Protein AF-A0AB34JH06-F1 (afdb_monomer_lite)

Sequence (116 aa):
MRLVRGLRCWVLAALLSHGGCAPPIMEDTDAFREAVRPLIHEFIFSQYDKFASSQLTFRDLKLHVAAALELPYEQLREDGPSSVIEDESDKIANQCDGGKVDREACIARFQLKDET

Foldseek 3Di:
DDDDDDDDPDDDDDDDDPVPPQPPQLVDLVSLLVLLLVQLVVVCLVVVVCQLVVNCDLLNSLVSSCVVNVHDSVSCVDPSNVVSSVVSSVLLCVQCVSSPDDSVSSVVSSVVPVVD

Secondary structure (DSSP, 8-state):
-----------------------GGGG-HHHHHHHHHHHHHHHHHHTHHHHHTT---HHHHHHHHHHHHT--TTGGGSHHHHHHHHHHHHHHHHHTGGGTS-HHHHHHHHHHHHT-

Radius of gyration: 22.02 Å; chains: 1; bounding box: 39×73×42 Å

Organism: Prymnesium parvum (NCBI:txid97485)

Structure (mmCIF, N/CA/C/O backbone):
data_AF-A0AB34JH06-F1
#
_entry.id   AF-A0AB34JH06-F1
#
loop_
_atom_site.group_PDB
_atom_site.id
_atom_site.type_symbol
_atom_site.label_atom_id
_atom_site.label_alt_id
_atom_site.label_comp_id
_atom_site.label_asym_id
_atom_site.label_entity_id
_atom_site.label_seq_id
_atom_site.pdbx_PDB_ins_code
_atom_site.Cartn_x
_atom_site.Cartn_y
_atom_site.Cartn_z
_atom_site.occupancy
_atom_site.B_iso_or_equiv
_atom_site.auth_seq_id
_atom_site.auth_comp_id
_atom_site.auth_asym_id
_atom_site.auth_atom_id
_atom_site.pdbx_PDB_model_num
ATOM 1 N N . MET A 1 1 ? 9.326 -63.192 -25.395 1.00 37.12 1 MET A N 1
ATOM 2 C CA . MET A 1 1 ? 10.337 -62.870 -26.427 1.00 37.12 1 MET A CA 1
ATOM 3 C C . MET A 1 1 ? 10.615 -61.375 -26.380 1.00 37.12 1 MET A C 1
ATOM 5 O O . MET A 1 1 ? 9.685 -60.603 -26.208 1.00 37.12 1 MET A O 1
ATOM 9 N N . ARG A 1 2 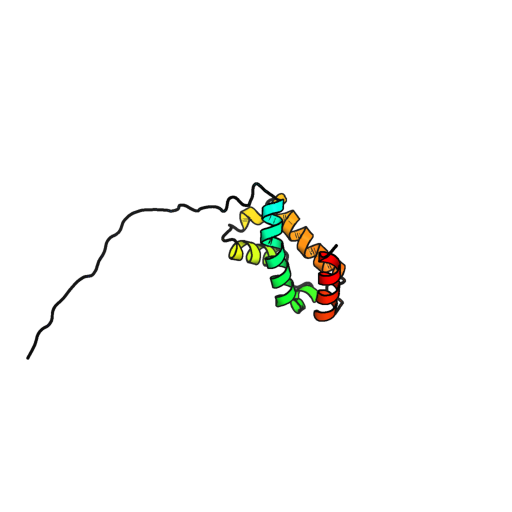? 11.901 -61.014 -26.402 1.00 46.06 2 ARG A N 1
ATOM 10 C CA . ARG A 1 2 ? 12.471 -59.666 -26.230 1.00 46.06 2 ARG A CA 1
ATOM 11 C C . ARG A 1 2 ? 12.125 -58.744 -27.407 1.00 46.06 2 ARG A C 1
ATOM 13 O O . ARG A 1 2 ? 12.211 -59.211 -28.535 1.00 46.06 2 ARG A O 1
ATOM 20 N N . LEU A 1 3 ? 11.971 -57.439 -27.157 1.00 42.12 3 LEU A N 1
ATOM 21 C CA . LEU A 1 3 ? 12.829 -56.447 -27.819 1.00 42.12 3 LEU A CA 1
ATOM 22 C C . LEU A 1 3 ? 12.887 -55.119 -27.045 1.00 42.12 3 LEU A C 1
ATOM 24 O O . LEU A 1 3 ? 11.885 -54.458 -26.806 1.00 42.12 3 LEU A O 1
ATOM 28 N N . VAL A 1 4 ? 14.114 -54.767 -26.674 1.00 53.12 4 VAL A N 1
ATOM 29 C CA . VAL A 1 4 ? 14.577 -53.486 -26.133 1.00 53.12 4 VAL A CA 1
ATOM 30 C C . VAL A 1 4 ? 14.961 -52.604 -27.323 1.00 53.12 4 VAL A C 1
ATOM 32 O O . VAL A 1 4 ? 15.568 -53.131 -28.254 1.00 53.12 4 VAL A O 1
ATOM 35 N N . ARG A 1 5 ? 14.647 -51.302 -27.297 1.00 49.25 5 ARG A N 1
ATOM 36 C CA . ARG A 1 5 ? 15.233 -50.202 -28.106 1.00 49.25 5 ARG A CA 1
ATOM 37 C C . ARG A 1 5 ? 14.450 -48.937 -27.731 1.00 49.25 5 ARG A C 1
ATOM 39 O O . ARG A 1 5 ? 13.236 -48.958 -27.795 1.00 49.25 5 ARG A O 1
ATOM 46 N N . GLY A 1 6 ? 15.016 -47.821 -27.307 1.00 39.72 6 GLY A N 1
ATOM 47 C CA . GLY A 1 6 ? 16.378 -47.331 -27.389 1.00 39.72 6 GLY A CA 1
ATOM 48 C C . GLY A 1 6 ? 16.275 -45.815 -27.556 1.00 39.72 6 GLY A C 1
ATOM 49 O O . GLY A 1 6 ? 15.452 -45.356 -28.337 1.00 39.72 6 GLY A O 1
ATOM 50 N N . LEU A 1 7 ? 17.088 -45.090 -26.787 1.00 49.34 7 LEU A N 1
ATOM 51 C CA . LEU A 1 7 ? 17.609 -43.745 -27.036 1.00 49.34 7 LEU A CA 1
ATOM 52 C C . LEU A 1 7 ? 16.685 -42.737 -27.737 1.00 49.34 7 LEU A C 1
ATOM 54 O O . LEU A 1 7 ? 16.475 -42.812 -28.944 1.00 49.34 7 LEU A O 1
ATOM 58 N N . ARG A 1 8 ? 16.409 -41.636 -27.032 1.00 47.62 8 ARG A N 1
ATOM 59 C CA . ARG A 1 8 ? 16.853 -40.316 -27.506 1.00 47.62 8 ARG A CA 1
ATOM 60 C C . ARG A 1 8 ? 16.774 -39.282 -26.387 1.00 47.62 8 ARG A C 1
ATOM 62 O O . ARG A 1 8 ? 15.784 -38.587 -26.208 1.00 47.62 8 ARG A O 1
ATOM 69 N N . CYS A 1 9 ? 17.878 -39.212 -25.646 1.00 33.16 9 CYS A N 1
ATOM 70 C CA . CYS A 1 9 ? 18.294 -38.017 -24.931 1.00 33.16 9 CYS A CA 1
ATOM 71 C C . CYS A 1 9 ? 18.523 -36.935 -25.997 1.00 33.16 9 CYS A C 1
ATOM 73 O O . CYS A 1 9 ? 19.522 -36.977 -26.715 1.00 33.16 9 CYS A O 1
ATOM 75 N N . TRP A 1 10 ? 17.554 -36.042 -26.186 1.00 46.16 10 TRP A N 1
ATOM 76 C CA . TRP A 1 10 ? 17.771 -34.830 -26.964 1.00 46.16 10 TRP A CA 1
ATOM 77 C C . TRP A 1 10 ? 18.435 -33.818 -26.041 1.00 46.16 10 TRP A C 1
ATOM 79 O O . TRP A 1 10 ? 17.775 -33.083 -25.316 1.00 46.16 10 TRP A O 1
ATOM 89 N N . VAL A 1 11 ? 19.765 -33.814 -26.063 1.00 46.47 11 VAL A N 1
ATOM 90 C CA . VAL A 1 11 ? 20.530 -32.616 -25.741 1.00 46.47 11 VAL A CA 1
ATOM 91 C C . VAL A 1 11 ? 20.580 -31.793 -27.020 1.00 46.47 11 VAL A C 1
ATOM 93 O O . VAL A 1 11 ? 21.251 -32.167 -27.979 1.00 46.47 11 VAL A O 1
ATOM 96 N N . LEU A 1 12 ? 19.874 -30.669 -27.022 1.00 48.69 12 LEU A N 1
ATOM 97 C CA . LEU A 1 12 ? 20.224 -29.522 -27.845 1.00 48.69 12 LEU A CA 1
ATOM 98 C C . LEU A 1 12 ? 20.238 -28.307 -26.926 1.00 48.69 12 LEU A C 1
ATOM 100 O O . LEU A 1 12 ? 19.219 -27.698 -26.620 1.00 48.69 12 LEU A O 1
ATOM 104 N N . ALA A 1 13 ? 21.443 -28.009 -26.450 1.00 47.44 13 ALA A N 1
ATOM 105 C CA . ALA A 1 13 ? 21.814 -26.659 -26.092 1.00 47.44 13 ALA A CA 1
ATOM 106 C C . ALA A 1 13 ? 21.687 -25.786 -27.344 1.00 47.44 13 ALA A C 1
ATOM 108 O O . ALA A 1 13 ? 22.188 -26.184 -28.394 1.00 47.44 13 ALA A O 1
ATOM 109 N N . ALA A 1 14 ? 21.068 -24.613 -27.225 1.00 39.78 14 ALA A N 1
ATOM 110 C CA . ALA A 1 14 ? 21.690 -23.355 -27.626 1.00 39.78 14 ALA A CA 1
ATOM 111 C C . ALA A 1 14 ? 20.734 -22.162 -27.449 1.00 39.78 14 ALA A C 1
ATOM 113 O O . ALA A 1 14 ? 19.531 -22.264 -27.658 1.00 39.78 14 ALA A O 1
ATOM 114 N N . LEU A 1 15 ? 21.376 -21.027 -27.163 1.00 44.38 15 LEU A N 1
ATOM 115 C CA . LEU A 1 15 ? 20.921 -19.643 -27.305 1.00 44.38 15 LEU A CA 1
ATOM 116 C C . LEU A 1 15 ? 20.046 -19.058 -26.189 1.00 44.38 15 LEU A C 1
ATOM 118 O O . LEU A 1 15 ? 18.828 -18.978 -26.264 1.00 44.38 15 LEU A O 1
ATOM 122 N N . LEU A 1 16 ? 20.753 -18.527 -25.186 1.00 45.34 16 LEU A N 1
ATOM 123 C CA . LEU A 1 16 ? 20.789 -17.083 -24.917 1.00 45.34 16 LEU A CA 1
ATOM 124 C C . LEU A 1 16 ? 19.590 -16.299 -25.474 1.00 45.34 16 LEU A C 1
ATOM 126 O O . LEU A 1 16 ? 19.603 -15.810 -26.601 1.00 45.34 16 LEU A O 1
ATOM 130 N N . SER A 1 17 ? 18.609 -16.079 -24.615 1.00 42.72 17 SER A N 1
ATOM 131 C CA . SER A 1 17 ? 17.877 -14.821 -24.579 1.00 42.72 17 SER A CA 1
ATOM 132 C C . SER A 1 17 ? 17.652 -14.476 -23.115 1.00 42.72 17 SER A C 1
ATOM 134 O O . SER A 1 17 ? 16.575 -14.665 -22.572 1.00 42.72 17 SER A O 1
ATOM 136 N N . HIS A 1 18 ? 18.686 -13.913 -22.481 1.00 41.06 18 HIS A N 1
ATOM 137 C CA . HIS A 1 18 ? 18.480 -12.932 -21.411 1.00 41.06 18 HIS A CA 1
ATOM 138 C C . HIS A 1 18 ? 17.980 -11.627 -22.050 1.00 41.06 18 HIS A C 1
ATOM 140 O O . HIS A 1 18 ? 18.567 -10.563 -21.889 1.00 41.06 18 HIS A O 1
ATOM 146 N N . GLY A 1 19 ? 16.904 -11.729 -22.830 1.00 40.53 19 GLY A N 1
ATOM 147 C CA . GLY A 1 19 ? 16.035 -10.606 -23.104 1.00 40.53 19 GLY A CA 1
ATOM 148 C C . GLY A 1 19 ? 15.175 -10.464 -21.867 1.00 40.53 19 GLY A C 1
ATOM 149 O O . GLY A 1 19 ? 14.033 -10.908 -21.863 1.00 40.53 19 GLY A O 1
ATOM 150 N N . GLY A 1 20 ? 15.761 -9.922 -20.796 1.00 45.34 20 GLY A N 1
ATOM 151 C CA . GLY A 1 20 ? 14.973 -9.289 -19.756 1.00 45.34 20 GLY A CA 1
ATOM 152 C C . GLY A 1 20 ? 14.211 -8.181 -20.458 1.00 45.34 20 GLY A C 1
ATOM 153 O O . GLY A 1 20 ? 14.752 -7.103 -20.694 1.00 45.34 20 GLY A O 1
ATOM 154 N N . CYS A 1 21 ? 12.995 -8.495 -20.893 1.00 41.81 21 CYS A N 1
ATOM 155 C CA . CYS A 1 21 ? 12.022 -7.510 -21.298 1.00 41.81 21 CYS A CA 1
ATOM 156 C C . CYS A 1 21 ? 11.641 -6.811 -19.997 1.00 41.81 21 CYS A C 1
ATOM 158 O O . CYS A 1 21 ? 10.654 -7.173 -19.369 1.00 41.81 21 CYS A O 1
ATOM 160 N N . ALA A 1 22 ? 12.497 -5.897 -19.530 1.00 51.34 22 ALA A N 1
ATOM 161 C CA . ALA A 1 22 ? 12.109 -4.963 -18.493 1.00 51.34 22 ALA A CA 1
ATOM 162 C C . ALA A 1 22 ? 10.814 -4.315 -19.009 1.00 51.34 22 ALA A C 1
ATOM 164 O O . ALA A 1 22 ? 10.826 -3.781 -20.126 1.00 51.34 22 ALA A O 1
ATOM 165 N N . PRO A 1 23 ? 9.686 -4.456 -18.297 1.00 53.88 23 PRO A N 1
ATOM 166 C CA . PRO A 1 23 ? 8.430 -3.886 -18.737 1.00 53.88 23 PRO A CA 1
ATOM 167 C C . PRO A 1 23 ? 8.630 -2.388 -19.000 1.00 53.88 23 PRO A C 1
ATOM 169 O O . PRO A 1 23 ? 9.202 -1.702 -18.151 1.00 53.88 23 PRO A O 1
ATOM 172 N N . PRO A 1 24 ? 8.149 -1.846 -20.131 1.00 55.00 24 PRO A N 1
ATOM 173 C CA . PRO A 1 24 ? 8.270 -0.424 -20.479 1.00 55.00 24 PRO A CA 1
ATOM 174 C C . PRO A 1 24 ? 7.437 0.506 -19.571 1.00 55.00 24 PRO A C 1
ATOM 176 O O . PRO A 1 24 ? 7.177 1.649 -19.920 1.00 55.00 24 PRO A O 1
ATOM 179 N N . ILE A 1 25 ? 6.984 0.021 -18.413 1.00 58.59 25 ILE A N 1
ATOM 180 C CA . ILE A 1 25 ? 5.966 0.658 -17.573 1.00 58.59 25 ILE A CA 1
ATOM 181 C C . ILE A 1 25 ? 6.553 1.842 -16.777 1.00 58.59 25 ILE A C 1
ATOM 183 O O . ILE A 1 25 ? 5.812 2.692 -16.310 1.00 58.59 25 ILE A O 1
ATOM 187 N N . MET A 1 26 ? 7.879 1.951 -16.641 1.00 63.00 26 MET A N 1
ATOM 188 C CA . MET A 1 26 ? 8.487 2.916 -15.712 1.00 63.00 26 MET A CA 1
ATOM 189 C C . MET A 1 26 ? 8.669 4.349 -16.229 1.00 63.00 26 MET A C 1
ATOM 191 O O . MET A 1 26 ? 8.918 5.232 -15.413 1.00 63.00 26 MET A O 1
ATOM 195 N N . GLU A 1 27 ? 8.558 4.613 -17.535 1.00 70.88 27 GLU A N 1
ATOM 196 C CA . GLU A 1 27 ? 8.602 6.001 -18.038 1.00 70.88 27 GLU A CA 1
ATOM 197 C C . GLU A 1 27 ? 7.257 6.727 -17.889 1.00 70.88 27 GLU A C 1
ATOM 199 O O . GLU A 1 27 ? 7.226 7.956 -17.854 1.00 70.88 27 GLU A O 1
ATOM 204 N N . ASP A 1 28 ? 6.156 5.982 -17.767 1.00 86.50 28 ASP A N 1
ATOM 205 C CA . ASP A 1 28 ? 4.803 6.520 -17.643 1.00 86.50 28 ASP A CA 1
ATOM 206 C C . ASP A 1 28 ? 4.238 6.222 -16.246 1.00 86.50 28 ASP A C 1
ATOM 208 O O . ASP A 1 28 ? 3.735 5.133 -15.955 1.00 86.50 28 ASP A O 1
ATOM 212 N N . THR A 1 29 ? 4.334 7.218 -15.364 1.00 86.62 29 THR A N 1
ATOM 213 C CA . THR A 1 29 ? 3.856 7.137 -13.977 1.00 86.62 29 THR A CA 1
ATOM 214 C C . THR A 1 29 ? 2.365 6.807 -13.883 1.00 86.62 29 THR A C 1
ATOM 216 O O . THR A 1 29 ? 1.963 6.110 -12.948 1.00 86.62 29 THR A O 1
ATOM 219 N N . ASP A 1 30 ? 1.541 7.272 -14.824 1.00 89.38 30 ASP A N 1
ATOM 220 C CA . ASP A 1 30 ? 0.097 7.028 -14.795 1.00 89.38 30 ASP A CA 1
ATOM 221 C C . ASP A 1 30 ? -0.202 5.579 -15.181 1.00 89.38 30 ASP A C 1
ATOM 223 O O . ASP A 1 30 ? -0.946 4.889 -14.480 1.00 89.38 30 ASP A O 1
ATOM 227 N N . ALA A 1 31 ? 0.456 5.067 -16.226 1.00 89.94 31 ALA A N 1
ATOM 228 C CA . ALA A 1 31 ? 0.359 3.656 -16.596 1.00 89.94 31 ALA A CA 1
ATOM 229 C C . ALA A 1 31 ? 0.846 2.732 -15.465 1.00 89.94 31 ALA A C 1
ATOM 231 O O . ALA A 1 31 ? 0.225 1.703 -15.184 1.00 89.94 31 ALA A O 1
ATOM 232 N N . PHE A 1 32 ? 1.928 3.113 -14.779 1.00 91.31 32 PHE A N 1
ATOM 233 C CA . PHE A 1 32 ? 2.412 2.387 -13.607 1.00 91.31 32 PHE A CA 1
ATOM 234 C C . PHE A 1 32 ? 1.393 2.399 -12.463 1.00 91.31 32 PHE A C 1
ATOM 236 O O . PHE A 1 32 ? 1.113 1.349 -11.881 1.00 91.31 32 PHE A O 1
ATOM 243 N N . ARG A 1 33 ? 0.793 3.557 -12.162 1.00 94.12 33 ARG A N 1
ATOM 244 C CA . ARG A 1 33 ? -0.240 3.686 -11.126 1.00 94.12 33 ARG A CA 1
ATOM 245 C C . ARG A 1 33 ? -1.440 2.792 -11.406 1.00 94.12 33 ARG A C 1
ATOM 247 O O . ARG A 1 33 ? -1.876 2.088 -10.498 1.00 94.12 33 ARG A O 1
ATOM 254 N N . GLU A 1 34 ? -1.937 2.768 -12.638 1.00 93.50 34 GLU A N 1
ATOM 255 C CA . GLU A 1 34 ? -3.067 1.913 -13.020 1.00 93.50 34 GLU A CA 1
ATOM 256 C C . GLU A 1 34 ? -2.751 0.418 -12.877 1.00 93.50 34 GLU A C 1
ATOM 258 O O . GLU A 1 34 ? -3.599 -0.352 -12.429 1.00 93.50 34 GLU A O 1
ATOM 263 N N . ALA A 1 35 ? -1.517 -0.000 -13.174 1.00 92.88 35 ALA A N 1
ATOM 264 C CA . ALA A 1 35 ? -1.093 -1.388 -12.989 1.00 92.88 35 ALA A CA 1
ATOM 265 C C . ALA A 1 35 ? -0.931 -1.774 -11.506 1.00 92.88 35 ALA A C 1
ATOM 267 O O . ALA A 1 35 ? -1.255 -2.892 -11.106 1.00 92.88 35 ALA A O 1
ATOM 268 N N . VAL A 1 36 ? -0.417 -0.859 -10.681 1.00 94.81 36 VAL A N 1
ATOM 269 C CA . VAL A 1 36 ? -0.057 -1.124 -9.280 1.00 94.81 36 VAL A CA 1
ATOM 270 C C . VAL A 1 36 ? -1.235 -1.003 -8.320 1.00 94.81 36 VAL A C 1
ATOM 272 O O . VAL A 1 36 ? -1.299 -1.754 -7.344 1.00 94.81 36 VAL A O 1
ATOM 275 N N . ARG A 1 37 ? -2.171 -0.088 -8.591 1.00 95.31 37 ARG A N 1
ATOM 276 C CA . ARG A 1 37 ? -3.345 0.176 -7.750 1.00 95.31 37 ARG A CA 1
ATOM 277 C C . ARG A 1 37 ? -4.069 -1.109 -7.311 1.00 95.31 37 ARG A C 1
ATOM 279 O O . ARG A 1 37 ? -4.131 -1.342 -6.101 1.00 95.31 37 ARG A O 1
ATOM 286 N N . PRO A 1 38 ? -4.561 -1.979 -8.219 1.00 95.31 38 PRO A N 1
ATOM 287 C CA . PRO A 1 38 ? -5.280 -3.184 -7.805 1.00 95.31 38 PRO A CA 1
ATOM 288 C C . PRO A 1 38 ? -4.406 -4.143 -6.985 1.00 95.31 38 PRO A C 1
ATOM 290 O O . PRO A 1 38 ? -4.889 -4.718 -6.014 1.00 95.31 38 PRO A O 1
ATOM 293 N N . LEU A 1 39 ? -3.109 -4.257 -7.296 1.00 96.50 39 LEU A N 1
ATOM 294 C CA . LEU A 1 39 ? -2.178 -5.135 -6.575 1.00 96.50 39 LEU A CA 1
ATOM 295 C C . LEU A 1 39 ? -1.997 -4.699 -5.116 1.00 96.50 39 LEU A C 1
ATOM 297 O O . LEU A 1 39 ? -2.034 -5.520 -4.200 1.00 96.50 39 LEU A O 1
ATOM 301 N N . ILE A 1 40 ? -1.831 -3.394 -4.883 1.00 96.94 40 ILE A N 1
ATOM 302 C CA . ILE A 1 40 ? -1.712 -2.837 -3.530 1.00 96.94 40 ILE A CA 1
ATOM 303 C C . ILE A 1 40 ? -3.004 -3.045 -2.752 1.00 96.94 40 ILE A C 1
ATOM 305 O O . ILE A 1 40 ? -2.962 -3.493 -1.604 1.00 96.94 40 ILE A O 1
ATOM 309 N N . HIS A 1 41 ? -4.144 -2.725 -3.367 1.00 95.75 41 HIS A N 1
ATOM 310 C CA . HIS A 1 41 ? -5.444 -2.823 -2.713 1.00 95.75 41 HIS A CA 1
ATOM 311 C C . HIS A 1 41 ? -5.722 -4.270 -2.303 1.00 95.75 41 HIS A C 1
ATOM 313 O O . HIS A 1 41 ? -5.953 -4.544 -1.124 1.00 95.75 41 HIS A O 1
ATOM 319 N N . GLU A 1 42 ? -5.617 -5.211 -3.242 1.00 95.88 42 GLU A N 1
ATOM 320 C CA . GLU A 1 42 ? -5.819 -6.637 -2.979 1.00 95.88 42 GLU A CA 1
ATOM 321 C C . GLU A 1 42 ? -4.885 -7.151 -1.881 1.00 95.88 42 GLU A C 1
ATOM 323 O O . GLU A 1 42 ? -5.330 -7.834 -0.951 1.00 95.88 42 GLU A O 1
ATOM 328 N N . PHE A 1 43 ? -3.603 -6.786 -1.934 1.00 97.69 43 PHE A N 1
ATOM 329 C CA . PHE A 1 43 ? -2.630 -7.247 -0.955 1.00 97.69 43 PHE A CA 1
ATOM 330 C C . PHE A 1 43 ? -2.908 -6.702 0.446 1.00 97.69 43 PHE A C 1
ATOM 332 O O . PHE A 1 43 ? -2.967 -7.495 1.391 1.00 97.69 43 PHE A O 1
ATOM 339 N N . ILE A 1 44 ? -3.150 -5.394 0.591 1.00 97.00 44 ILE A N 1
ATOM 340 C CA . ILE A 1 44 ? -3.480 -4.784 1.888 1.00 97.00 44 ILE A CA 1
ATOM 341 C C . ILE A 1 44 ? -4.746 -5.418 2.463 1.00 97.00 44 ILE A C 1
ATOM 343 O O . ILE A 1 44 ? -4.752 -5.813 3.628 1.00 97.00 44 ILE A O 1
ATOM 347 N N . PHE A 1 45 ? -5.794 -5.602 1.658 1.00 96.62 45 PHE A N 1
ATOM 348 C CA . PHE A 1 45 ? -7.032 -6.219 2.133 1.00 96.62 45 PHE A CA 1
ATOM 349 C C . PHE A 1 45 ? -6.897 -7.714 2.440 1.00 96.62 45 PHE A C 1
ATOM 351 O O . PHE A 1 45 ? -7.608 -8.214 3.313 1.00 96.62 45 PHE A O 1
ATOM 358 N N . SER A 1 46 ? -5.991 -8.434 1.775 1.00 97.12 46 SER A N 1
ATOM 359 C CA . SER A 1 46 ? -5.664 -9.829 2.110 1.00 97.12 46 SER A CA 1
ATOM 360 C C . SER A 1 46 ? -4.845 -9.959 3.401 1.00 97.12 46 SER A C 1
ATOM 362 O O . SER A 1 46 ? -4.937 -10.971 4.090 1.00 97.12 46 SER A O 1
ATOM 364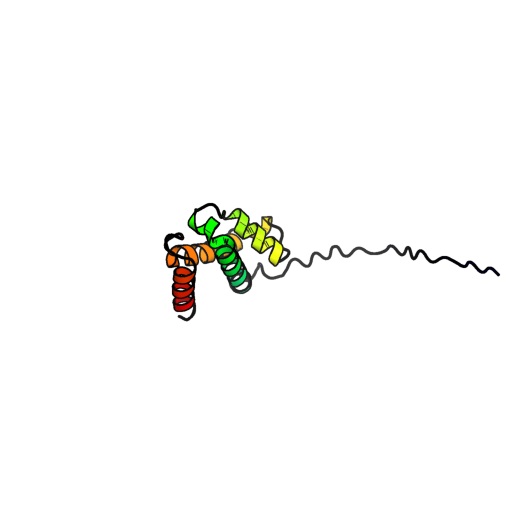 N N . GLN A 1 47 ? -4.072 -8.924 3.748 1.00 97.56 47 GLN A N 1
ATOM 365 C CA . GLN A 1 47 ? -3.218 -8.845 4.938 1.00 97.56 47 GLN A CA 1
ATOM 366 C C . GLN A 1 47 ? -3.761 -7.830 5.955 1.00 97.56 47 GLN A C 1
ATOM 368 O O . GLN A 1 47 ? -2.988 -7.255 6.726 1.00 97.56 47 GLN A O 1
ATOM 373 N N . TYR A 1 48 ? -5.078 -7.594 5.961 1.00 96.81 48 TYR A N 1
ATOM 374 C CA . TYR A 1 48 ? -5.669 -6.463 6.679 1.00 96.81 48 TYR A CA 1
ATOM 375 C C . TYR A 1 48 ? -5.343 -6.472 8.175 1.00 96.81 48 TYR A C 1
ATOM 377 O O . TYR A 1 48 ? -5.049 -5.425 8.736 1.00 96.81 48 TYR A O 1
ATOM 385 N N . ASP A 1 49 ? -5.280 -7.642 8.811 1.00 97.06 49 ASP A N 1
ATOM 386 C CA . ASP A 1 49 ? -4.915 -7.751 10.229 1.00 97.06 49 ASP A CA 1
ATOM 387 C C . ASP A 1 49 ? -3.493 -7.236 10.507 1.00 97.06 49 ASP A C 1
ATOM 389 O O . ASP A 1 49 ? -3.240 -6.574 11.516 1.00 97.06 49 ASP A O 1
ATOM 393 N N . LYS A 1 50 ? -2.548 -7.490 9.592 1.00 97.69 50 LYS A N 1
ATOM 394 C CA . LYS A 1 50 ? -1.179 -6.959 9.689 1.00 97.69 50 LYS A CA 1
ATOM 395 C C . LYS A 1 50 ? -1.148 -5.465 9.419 1.00 97.69 50 LYS A C 1
ATOM 397 O O . LYS A 1 50 ? -0.404 -4.747 10.075 1.00 97.69 50 LYS A O 1
ATOM 402 N N . PHE A 1 51 ? -1.942 -4.995 8.465 1.00 96.88 51 PHE A N 1
ATOM 403 C CA . PHE A 1 51 ? -2.084 -3.570 8.187 1.00 96.88 51 PHE A CA 1
ATOM 404 C C . PHE A 1 51 ? -2.644 -2.821 9.408 1.00 96.88 51 PHE A C 1
ATOM 406 O O . PHE A 1 51 ? -2.010 -1.893 9.902 1.00 96.88 51 PHE A O 1
ATOM 413 N N . ALA A 1 52 ? -3.755 -3.299 9.972 1.00 96.69 52 ALA A N 1
ATOM 414 C CA . ALA A 1 52 ? -4.421 -2.720 11.137 1.00 96.69 52 ALA A CA 1
ATOM 415 C C . ALA A 1 52 ? -3.572 -2.751 12.414 1.00 96.69 52 ALA A C 1
ATOM 417 O O . ALA A 1 52 ? -3.669 -1.864 13.258 1.00 96.69 52 ALA A O 1
ATOM 418 N N . SER A 1 53 ? -2.694 -3.745 12.546 1.00 96.94 53 SER A N 1
ATOM 419 C CA . SER A 1 53 ? -1.725 -3.827 13.644 1.00 96.94 53 SER A CA 1
ATOM 420 C C . SER A 1 53 ? -0.386 -3.136 13.349 1.00 96.94 53 SER A C 1
ATOM 422 O O . SER A 1 53 ? 0.550 -3.278 14.136 1.00 96.94 53 SER A O 1
ATOM 424 N N . SER A 1 54 ? -0.272 -2.383 12.243 1.00 95.25 54 SER A N 1
ATOM 425 C CA . SER A 1 54 ? 0.963 -1.699 11.810 1.00 95.25 54 SER A CA 1
ATOM 426 C C . SER A 1 54 ? 2.173 -2.635 11.623 1.00 95.25 54 SER A C 1
ATOM 428 O O . SER A 1 54 ? 3.323 -2.228 11.774 1.00 95.25 54 SER A O 1
ATOM 430 N N . GLN A 1 55 ? 1.923 -3.905 11.303 1.00 97.81 55 GLN A N 1
ATOM 431 C CA . GLN A 1 55 ? 2.935 -4.927 11.017 1.00 97.81 55 GLN A CA 1
ATOM 432 C C . GLN A 1 55 ? 3.205 -5.105 9.518 1.00 97.81 55 GLN A C 1
ATOM 434 O O . GLN A 1 55 ? 4.224 -5.690 9.155 1.00 97.81 55 GLN A O 1
ATOM 439 N N . LEU A 1 56 ? 2.305 -4.637 8.647 1.00 97.06 56 LEU A N 1
ATOM 440 C CA . LEU A 1 56 ? 2.524 -4.642 7.202 1.00 97.06 56 LEU A CA 1
ATOM 441 C C . LEU A 1 56 ? 3.485 -3.509 6.835 1.00 97.06 56 LEU A C 1
ATOM 443 O O . LEU A 1 56 ? 3.166 -2.337 7.024 1.00 97.06 56 LEU A O 1
ATOM 447 N N . THR A 1 57 ? 4.668 -3.846 6.330 1.00 96.88 57 THR A N 1
ATOM 448 C CA . THR A 1 57 ? 5.699 -2.847 6.042 1.00 96.88 57 THR A CA 1
ATOM 449 C C . THR A 1 57 ? 5.645 -2.377 4.593 1.00 96.88 57 THR A C 1
ATOM 451 O O . THR A 1 57 ? 5.216 -3.094 3.688 1.00 96.88 57 THR A O 1
ATOM 454 N N . PHE A 1 58 ? 6.197 -1.191 4.334 1.00 96.62 58 PHE A N 1
ATOM 455 C CA . PHE A 1 58 ? 6.354 -0.687 2.968 1.00 96.62 58 PHE A CA 1
ATOM 456 C C . PHE A 1 58 ? 7.239 -1.593 2.096 1.00 96.62 58 PHE A C 1
ATOM 458 O O . PHE A 1 58 ? 7.056 -1.696 0.883 1.00 96.62 58 PHE A O 1
ATOM 465 N N . ARG A 1 59 ? 8.178 -2.315 2.720 1.00 97.00 59 ARG A N 1
ATOM 466 C CA . ARG A 1 59 ? 8.987 -3.326 2.036 1.00 97.00 59 ARG A CA 1
ATOM 467 C C . ARG A 1 59 ? 8.136 -4.502 1.561 1.00 97.00 59 ARG A C 1
ATOM 469 O O . ARG A 1 59 ? 8.374 -4.978 0.456 1.00 97.00 59 ARG A O 1
ATOM 476 N N . ASP A 1 60 ? 7.166 -4.949 2.356 1.00 97.81 60 ASP A N 1
ATOM 477 C CA . ASP A 1 60 ? 6.268 -6.047 1.975 1.00 97.81 60 ASP A CA 1
ATOM 478 C C . ASP A 1 60 ? 5.427 -5.666 0.754 1.00 97.81 60 ASP A C 1
ATOM 480 O O . ASP A 1 60 ? 5.314 -6.456 -0.182 1.00 97.81 60 ASP A O 1
ATOM 484 N N . LEU A 1 61 ? 4.920 -4.428 0.722 1.00 97.12 61 LEU A N 1
ATOM 485 C CA . LEU A 1 61 ? 4.185 -3.883 -0.425 1.00 97.12 61 LEU A CA 1
ATOM 486 C C . LEU A 1 61 ? 5.039 -3.877 -1.695 1.00 97.12 61 LEU A C 1
ATOM 488 O O . LEU A 1 61 ? 4.627 -4.402 -2.727 1.00 97.12 61 LEU A O 1
ATOM 492 N N . LYS A 1 62 ? 6.264 -3.350 -1.615 1.00 96.94 62 LYS A N 1
ATOM 493 C CA . LYS A 1 62 ? 7.189 -3.329 -2.756 1.00 96.94 62 LYS A CA 1
ATOM 494 C C . LYS A 1 62 ? 7.570 -4.726 -3.224 1.00 96.94 62 LYS A C 1
ATOM 496 O O . LYS A 1 62 ? 7.618 -4.966 -4.420 1.00 96.94 62 LYS A O 1
ATOM 501 N N . LEU A 1 63 ? 7.826 -5.662 -2.310 1.00 97.69 63 LEU A N 1
ATOM 502 C CA . LEU A 1 63 ? 8.128 -7.046 -2.685 1.00 97.69 63 LEU A CA 1
ATOM 503 C C . LEU A 1 63 ? 6.941 -7.715 -3.384 1.00 97.69 63 LEU A C 1
ATOM 505 O O . LEU A 1 63 ? 7.153 -8.446 -4.350 1.00 97.69 63 LEU A O 1
ATOM 509 N N . HIS A 1 64 ? 5.714 -7.442 -2.936 1.00 97.44 64 HIS A N 1
ATOM 510 C CA . HIS A 1 64 ? 4.510 -7.934 -3.598 1.00 97.44 64 HIS A CA 1
ATOM 511 C C . HIS A 1 64 ? 4.379 -7.379 -5.025 1.00 97.44 64 HIS A C 1
ATOM 513 O O . HIS A 1 64 ? 4.239 -8.157 -5.966 1.00 97.44 64 HIS A O 1
ATOM 519 N N . VAL A 1 65 ? 4.507 -6.059 -5.199 1.00 96.44 65 VAL A N 1
ATOM 520 C CA . VAL A 1 65 ? 4.439 -5.405 -6.519 1.00 96.44 65 VAL A CA 1
ATOM 521 C C . VAL A 1 65 ? 5.565 -5.883 -7.442 1.00 96.44 65 VAL A C 1
ATOM 523 O O . VAL A 1 65 ? 5.310 -6.205 -8.599 1.00 96.44 65 VAL A O 1
ATOM 526 N N . ALA A 1 66 ? 6.795 -5.990 -6.930 1.00 96.12 66 ALA A N 1
ATOM 527 C CA . ALA A 1 66 ? 7.947 -6.481 -7.687 1.00 96.12 66 ALA A CA 1
ATOM 528 C C . ALA A 1 66 ? 7.705 -7.899 -8.213 1.00 96.12 66 ALA A C 1
ATOM 530 O O . ALA A 1 66 ? 7.935 -8.171 -9.388 1.00 96.12 66 ALA A O 1
ATOM 531 N N . ALA A 1 67 ? 7.196 -8.791 -7.358 1.00 96.31 67 ALA A N 1
ATOM 532 C CA . ALA A 1 67 ? 6.880 -10.158 -7.748 1.00 96.31 67 ALA A CA 1
ATOM 533 C C . ALA A 1 67 ? 5.734 -10.225 -8.771 1.00 96.31 67 ALA A C 1
ATOM 535 O O . ALA A 1 67 ? 5.803 -11.023 -9.700 1.00 96.31 67 ALA A O 1
ATOM 536 N N . ALA A 1 68 ? 4.701 -9.393 -8.618 1.00 95.38 68 ALA A N 1
ATOM 537 C CA . ALA A 1 68 ? 3.535 -9.386 -9.499 1.00 95.38 68 ALA A CA 1
ATOM 538 C C . ALA A 1 68 ? 3.827 -8.818 -10.899 1.00 95.38 68 ALA A C 1
ATOM 540 O O . ALA A 1 68 ? 3.241 -9.279 -11.875 1.00 95.38 68 ALA A O 1
ATOM 541 N N . LEU A 1 69 ? 4.728 -7.836 -11.002 1.00 93.62 69 LEU A N 1
ATOM 542 C CA . LEU A 1 69 ? 5.099 -7.184 -12.265 1.00 93.62 69 LEU A CA 1
ATOM 543 C C . LEU A 1 69 ? 6.412 -7.710 -12.868 1.00 93.62 69 LEU A C 1
ATOM 545 O O . LEU A 1 69 ? 6.877 -7.170 -13.868 1.00 93.62 69 LEU A O 1
ATOM 549 N N . GLU A 1 70 ? 7.023 -8.726 -12.251 1.00 94.50 70 GLU A N 1
ATOM 550 C CA . GLU A 1 70 ? 8.340 -9.266 -12.624 1.00 94.50 70 GLU A CA 1
ATOM 551 C C . GLU A 1 70 ? 9.437 -8.180 -12.698 1.00 94.50 70 GLU A C 1
ATOM 553 O O . GLU A 1 70 ? 10.348 -8.226 -13.529 1.00 94.50 70 GLU A O 1
ATOM 558 N N . LEU A 1 71 ? 9.358 -7.193 -11.799 1.00 91.00 71 LEU A N 1
ATOM 559 C CA . LEU A 1 71 ? 10.304 -6.082 -11.696 1.00 91.00 71 LEU A CA 1
ATOM 560 C C . LEU A 1 71 ? 11.366 -6.357 -10.622 1.00 91.00 71 LEU A C 1
ATOM 562 O O . LEU A 1 71 ? 11.064 -6.948 -9.581 1.00 91.00 71 LEU A O 1
ATOM 566 N N . PRO A 1 72 ? 12.610 -5.887 -10.804 1.00 92.81 72 PRO A N 1
ATOM 567 C CA . PRO A 1 72 ? 13.583 -5.866 -9.722 1.00 92.81 72 PRO A CA 1
ATOM 568 C C . PRO A 1 72 ? 13.110 -4.932 -8.599 1.00 92.81 72 PRO A C 1
ATOM 570 O O . PRO A 1 72 ? 12.622 -3.828 -8.839 1.00 92.81 72 PRO A O 1
ATOM 573 N N . TYR A 1 73 ? 13.306 -5.351 -7.349 1.00 92.75 73 TYR A N 1
ATOM 574 C CA . TYR A 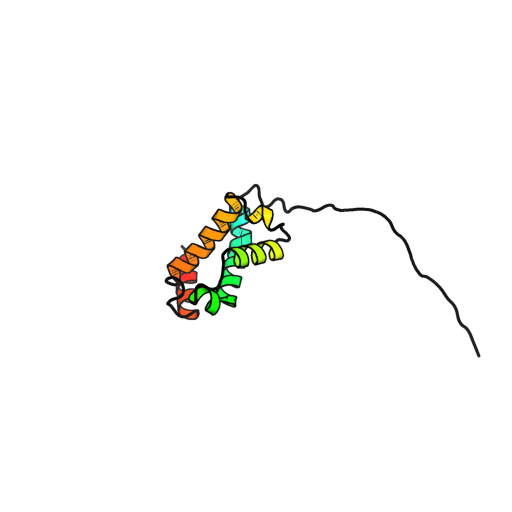1 73 ? 12.936 -4.558 -6.171 1.00 92.75 73 TYR A CA 1
ATOM 575 C C . TYR A 1 73 ? 13.587 -3.167 -6.177 1.00 92.75 73 TYR A C 1
ATOM 577 O O . TYR A 1 73 ? 12.996 -2.196 -5.709 1.00 92.75 73 TYR A O 1
ATOM 585 N N . GLU A 1 74 ? 14.802 -3.067 -6.716 1.00 92.00 74 GLU A N 1
ATOM 586 C CA . GLU A 1 74 ? 15.584 -1.839 -6.831 1.00 92.00 74 GLU A CA 1
ATOM 587 C C . GLU A 1 74 ? 14.847 -0.751 -7.615 1.00 92.00 74 GLU A C 1
ATOM 589 O O . GLU A 1 74 ? 14.876 0.401 -7.193 1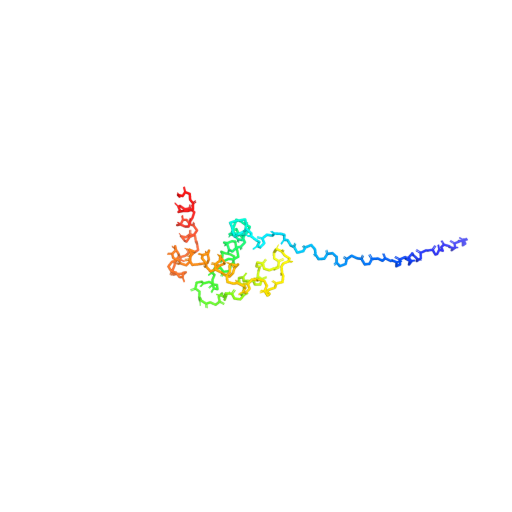.00 92.00 74 GLU A O 1
ATOM 594 N N . GLN A 1 75 ? 14.121 -1.114 -8.674 1.00 90.25 75 GLN A N 1
ATOM 595 C CA . GLN A 1 75 ? 13.332 -0.165 -9.464 1.00 90.25 75 GLN A CA 1
ATOM 596 C C . GLN A 1 75 ? 12.192 0.453 -8.645 1.00 90.25 75 GLN A C 1
ATOM 598 O O . GLN A 1 75 ? 11.905 1.638 -8.759 1.00 90.25 75 GLN A O 1
ATOM 603 N N . LEU A 1 76 ? 11.591 -0.307 -7.726 1.00 91.62 76 LEU A N 1
ATOM 604 C CA . LEU A 1 76 ? 10.536 0.201 -6.840 1.00 91.62 76 LEU A CA 1
ATOM 605 C C . LEU A 1 76 ? 11.066 1.074 -5.694 1.00 91.62 76 LEU A C 1
ATOM 607 O O . LEU A 1 76 ? 10.297 1.598 -4.880 1.00 91.62 76 LEU A O 1
ATOM 611 N N . ARG A 1 77 ? 12.390 1.201 -5.562 1.00 89.81 77 ARG A N 1
ATOM 612 C CA . ARG A 1 77 ? 13.014 2.141 -4.624 1.00 89.81 77 ARG A CA 1
ATOM 613 C C . ARG A 1 77 ? 13.167 3.536 -5.212 1.00 89.81 77 ARG A C 1
ATOM 615 O O . ARG A 1 77 ? 13.393 4.449 -4.428 1.00 89.81 77 ARG A O 1
ATOM 622 N N . GLU A 1 78 ? 13.082 3.676 -6.531 1.00 89.00 78 GLU A N 1
ATOM 623 C CA . GLU A 1 78 ? 13.164 4.966 -7.209 1.00 89.00 78 GLU A CA 1
ATOM 624 C C . GLU A 1 78 ? 11.969 5.849 -6.826 1.00 89.00 78 GLU A C 1
ATOM 626 O O . GLU A 1 78 ? 10.874 5.340 -6.570 1.00 89.00 78 GLU A O 1
ATOM 631 N N . ASP A 1 79 ? 12.183 7.166 -6.769 1.00 86.44 79 ASP A N 1
ATOM 632 C CA . ASP A 1 79 ? 11.225 8.116 -6.187 1.00 86.44 79 ASP A CA 1
ATOM 633 C C . ASP A 1 79 ? 9.839 8.045 -6.847 1.00 86.44 79 ASP A C 1
ATOM 635 O O . ASP A 1 79 ? 8.833 8.027 -6.143 1.00 86.44 79 ASP A O 1
ATOM 639 N N . GLY A 1 80 ? 9.772 7.929 -8.179 1.00 90.44 80 GLY A N 1
ATOM 640 C CA . GLY A 1 80 ? 8.508 7.850 -8.923 1.00 90.44 80 GLY A CA 1
ATOM 641 C C . GLY A 1 80 ? 7.669 6.620 -8.545 1.00 90.44 80 GLY A C 1
ATOM 642 O O . GLY A 1 80 ? 6.599 6.772 -7.950 1.00 90.44 80 GLY A O 1
ATOM 643 N N . PRO A 1 81 ? 8.150 5.393 -8.819 1.00 91.62 81 PRO A N 1
ATOM 644 C CA . PRO A 1 81 ? 7.456 4.167 -8.430 1.00 91.62 81 PRO A CA 1
ATOM 645 C C . PRO A 1 81 ? 7.185 4.071 -6.926 1.00 91.62 81 PRO A C 1
ATOM 647 O O . PRO A 1 81 ? 6.118 3.619 -6.515 1.00 91.62 81 PRO A O 1
ATOM 650 N N . SER A 1 82 ? 8.137 4.504 -6.092 1.00 94.12 82 SER A N 1
ATOM 651 C CA . SER A 1 82 ? 7.971 4.501 -4.639 1.00 94.12 82 SER A CA 1
ATOM 652 C C . SER A 1 82 ? 6.823 5.409 -4.204 1.00 94.12 82 SER A C 1
ATOM 654 O O . SER A 1 82 ? 5.993 4.970 -3.414 1.00 94.12 82 SER A O 1
ATOM 656 N N . SER A 1 83 ? 6.754 6.633 -4.734 1.00 95.06 83 SER A N 1
ATOM 657 C CA . SER A 1 83 ? 5.692 7.593 -4.417 1.00 95.06 83 SER A CA 1
ATOM 658 C C . SER A 1 83 ? 4.318 7.066 -4.818 1.00 95.06 83 SER A C 1
ATOM 660 O O . SER A 1 83 ? 3.375 7.201 -4.050 1.00 95.06 83 SER A O 1
ATOM 662 N N . VAL A 1 84 ? 4.197 6.390 -5.966 1.00 95.56 84 VAL A N 1
ATOM 663 C CA . VAL A 1 84 ? 2.926 5.773 -6.378 1.00 95.56 84 VAL A CA 1
ATOM 664 C C . VAL A 1 84 ? 2.470 4.706 -5.378 1.00 95.56 84 VAL A C 1
ATOM 666 O O . VAL A 1 84 ? 1.300 4.675 -5.006 1.00 95.56 84 VAL A O 1
ATOM 669 N N . ILE A 1 85 ? 3.380 3.839 -4.918 1.00 96.19 85 ILE A N 1
ATOM 670 C CA . ILE A 1 85 ? 3.042 2.788 -3.944 1.00 96.19 85 ILE A CA 1
ATOM 671 C C . ILE A 1 85 ? 2.647 3.405 -2.593 1.00 96.19 85 ILE A C 1
ATOM 673 O O . ILE A 1 85 ? 1.701 2.935 -1.959 1.00 96.19 85 ILE A O 1
ATOM 677 N N . GLU A 1 86 ? 3.359 4.449 -2.163 1.00 96.94 86 GLU A N 1
ATOM 678 C CA . GLU A 1 86 ? 3.062 5.198 -0.938 1.00 96.94 86 GLU A CA 1
ATOM 679 C C . GLU A 1 86 ? 1.668 5.828 -1.008 1.00 96.94 86 GLU A C 1
ATOM 681 O O . GLU A 1 86 ? 0.829 5.504 -0.168 1.00 96.94 86 GLU A O 1
ATOM 686 N N . ASP A 1 87 ? 1.380 6.593 -2.067 1.00 96.44 87 ASP A N 1
ATOM 687 C CA . ASP A 1 87 ? 0.092 7.255 -2.290 1.00 96.44 87 ASP A CA 1
ATOM 688 C C . ASP A 1 87 ? -1.090 6.283 -2.179 1.00 96.44 87 ASP A C 1
ATOM 690 O O . ASP A 1 87 ? -2.089 6.573 -1.520 1.00 96.44 87 ASP A O 1
ATOM 694 N N . GLU A 1 88 ? -1.007 5.124 -2.838 1.00 95.81 88 GLU A N 1
ATOM 695 C CA . GLU A 1 88 ? -2.098 4.146 -2.822 1.00 95.81 88 GLU A CA 1
ATOM 696 C C . GLU A 1 88 ? -2.277 3.505 -1.439 1.00 95.81 88 GLU A C 1
ATOM 698 O O . GLU A 1 88 ? -3.408 3.299 -0.991 1.00 95.81 88 GLU A O 1
ATOM 703 N N . SER A 1 89 ? -1.182 3.238 -0.721 1.00 96.31 89 SER A N 1
ATOM 704 C CA . SER A 1 89 ? -1.258 2.722 0.649 1.00 96.31 89 SER A CA 1
ATOM 705 C C . SER A 1 89 ? -1.804 3.761 1.640 1.00 96.31 89 SER A C 1
ATOM 707 O O . SER A 1 89 ? -2.632 3.425 2.492 1.00 96.31 89 SER A O 1
ATOM 709 N N . ASP A 1 90 ? -1.438 5.033 1.469 1.00 95.81 90 ASP A N 1
ATOM 710 C CA . ASP A 1 90 ? -1.900 6.153 2.288 1.00 95.81 90 ASP A CA 1
ATOM 711 C C . ASP A 1 90 ? -3.376 6.460 2.051 1.00 95.81 90 ASP A C 1
ATOM 713 O O . ASP A 1 90 ? -4.113 6.749 2.997 1.00 95.81 90 ASP A O 1
ATOM 717 N N . LYS A 1 91 ? -3.860 6.352 0.809 1.00 94.94 91 LYS A N 1
ATOM 718 C CA . LYS A 1 91 ? -5.298 6.444 0.517 1.00 94.94 91 LYS A CA 1
ATOM 719 C C . LYS A 1 91 ? -6.083 5.430 1.344 1.00 94.94 91 LYS A C 1
ATOM 721 O O . LYS A 1 91 ? -7.061 5.810 1.990 1.00 94.94 91 LYS A O 1
ATOM 726 N N . ILE A 1 92 ? -5.643 4.171 1.379 1.00 94.50 92 ILE A N 1
ATOM 727 C CA . ILE A 1 92 ? -6.295 3.129 2.183 1.00 94.50 92 ILE A CA 1
ATOM 728 C C . ILE A 1 92 ? -6.192 3.462 3.674 1.00 94.50 92 ILE A C 1
ATOM 730 O O . ILE A 1 92 ? -7.205 3.439 4.374 1.00 94.50 92 ILE A O 1
ATOM 734 N N . ALA A 1 93 ? -5.012 3.849 4.165 1.00 95.06 93 ALA A N 1
ATOM 735 C CA . ALA A 1 93 ? -4.828 4.253 5.559 1.00 95.06 93 ALA A CA 1
ATOM 736 C C . ALA A 1 93 ? -5.769 5.387 5.972 1.00 95.06 93 ALA A C 1
ATOM 738 O O . ALA A 1 93 ? -6.414 5.296 7.017 1.00 95.06 93 ALA A O 1
ATOM 739 N N . ASN A 1 94 ? -5.936 6.400 5.128 1.00 94.44 94 ASN A N 1
ATOM 740 C CA . ASN A 1 94 ? -6.839 7.514 5.384 1.00 94.44 94 ASN A CA 1
ATOM 741 C C . ASN A 1 94 ? -8.313 7.082 5.414 1.00 94.44 94 ASN A C 1
ATOM 743 O O . ASN A 1 94 ? -9.063 7.533 6.281 1.00 94.44 94 ASN A O 1
ATOM 747 N N . GLN A 1 95 ? -8.751 6.188 4.518 1.00 91.88 95 GLN A N 1
ATOM 748 C CA . GLN A 1 95 ? -10.143 5.707 4.538 1.00 91.88 95 GLN A CA 1
ATOM 749 C C . GLN A 1 95 ? -10.445 4.771 5.707 1.00 91.88 95 GLN A C 1
ATOM 751 O O . GLN A 1 95 ? -11.577 4.721 6.207 1.00 91.88 95 GLN A O 1
ATOM 756 N N . CYS A 1 96 ? -9.429 4.045 6.151 1.00 94.06 96 CYS A N 1
ATOM 757 C CA . CYS A 1 96 ? -9.566 2.982 7.133 1.00 94.06 96 CYS A CA 1
ATOM 758 C C . CYS A 1 96 ? -9.077 3.405 8.522 1.00 94.06 96 CYS A C 1
ATOM 760 O O . CYS A 1 96 ? -8.986 2.568 9.417 1.00 94.06 96 CYS A O 1
ATOM 762 N N . ASP A 1 97 ? -8.795 4.700 8.710 1.00 93.75 97 ASP A N 1
ATOM 763 C CA . ASP A 1 97 ? -8.293 5.299 9.953 1.00 93.75 97 ASP A CA 1
ATOM 764 C C . ASP A 1 97 ? -7.080 4.531 10.508 1.00 93.75 97 ASP A C 1
ATOM 766 O O . ASP A 1 97 ? -7.057 4.097 11.659 1.00 93.75 97 ASP A O 1
ATOM 770 N N . GLY A 1 98 ? -6.102 4.262 9.639 1.00 90.44 98 GLY A N 1
ATOM 771 C CA . GLY A 1 98 ? -4.920 3.457 9.961 1.00 90.44 98 GLY A CA 1
ATOM 772 C C . GLY A 1 98 ? -5.242 2.005 10.339 1.00 90.44 98 GLY A C 1
ATOM 773 O O . GLY A 1 98 ? -4.483 1.385 11.074 1.00 90.44 98 GLY A O 1
ATOM 774 N N . GLY A 1 99 ? -6.389 1.485 9.895 1.00 92.31 99 GLY A N 1
ATOM 775 C CA . GLY A 1 99 ? -6.883 0.146 10.211 1.00 92.31 99 GLY A CA 1
ATOM 776 C C . GLY A 1 99 ? -7.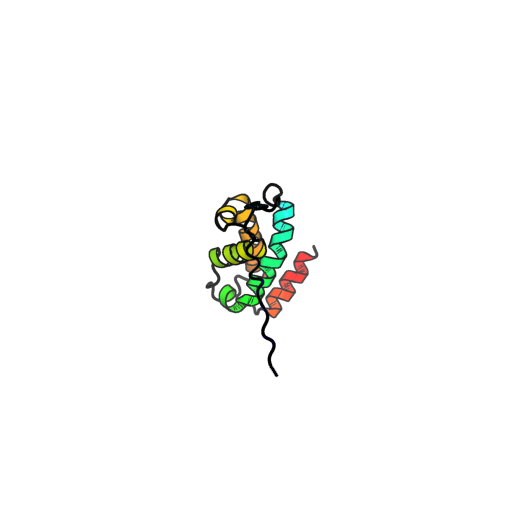623 0.028 11.548 1.00 92.31 99 GLY A C 1
ATOM 777 O O . GLY A 1 99 ? -7.854 -1.081 12.019 1.00 92.31 99 GLY A O 1
ATOM 778 N N . LYS A 1 100 ? -8.043 1.146 12.158 1.00 94.31 100 LYS A N 1
ATOM 779 C CA . LYS A 1 100 ? -8.877 1.134 13.377 1.00 94.31 100 LYS A CA 1
ATOM 780 C C . LYS A 1 100 ? -10.315 0.674 13.143 1.00 94.31 100 LYS A C 1
ATOM 782 O O . LYS A 1 100 ? -11.021 0.392 14.108 1.00 94.31 100 LYS A O 1
ATOM 787 N N . VAL A 1 101 ? -10.771 0.653 11.893 1.00 94.62 101 VAL A N 1
ATOM 788 C CA . VAL A 1 101 ? -12.093 0.123 11.537 1.00 94.62 101 VAL A CA 1
ATOM 789 C C . VAL A 1 101 ? -11.989 -1.304 11.026 1.00 94.62 101 VAL A C 1
ATOM 791 O O . VAL A 1 101 ? -10.964 -1.701 10.469 1.00 94.62 101 VAL A O 1
ATOM 794 N N . ASP A 1 102 ? -13.075 -2.060 11.158 1.00 94.81 102 ASP A N 1
ATOM 795 C CA . ASP A 1 102 ? -13.155 -3.410 10.612 1.00 94.81 102 ASP A CA 1
ATOM 796 C C . ASP A 1 102 ? -12.959 -3.416 9.091 1.00 94.81 102 ASP A C 1
ATOM 798 O O . ASP A 1 102 ? -13.335 -2.475 8.382 1.00 94.81 102 ASP A O 1
ATOM 802 N N . ARG A 1 103 ? -12.403 -4.518 8.579 1.00 94.75 103 ARG A N 1
ATOM 803 C CA . ARG A 1 103 ? -12.084 -4.694 7.155 1.00 94.75 103 ARG A CA 1
ATOM 804 C C . ARG A 1 103 ? -13.272 -4.389 6.242 1.00 94.75 103 ARG A C 1
ATOM 806 O O . ARG A 1 103 ? -13.117 -3.696 5.244 1.00 94.75 103 ARG A O 1
ATOM 813 N N . GLU A 1 104 ? -14.456 -4.884 6.586 1.00 94.25 104 GLU A N 1
ATOM 814 C CA . GLU A 1 104 ? -15.676 -4.702 5.789 1.00 94.25 104 GLU A CA 1
ATOM 815 C C . GLU A 1 104 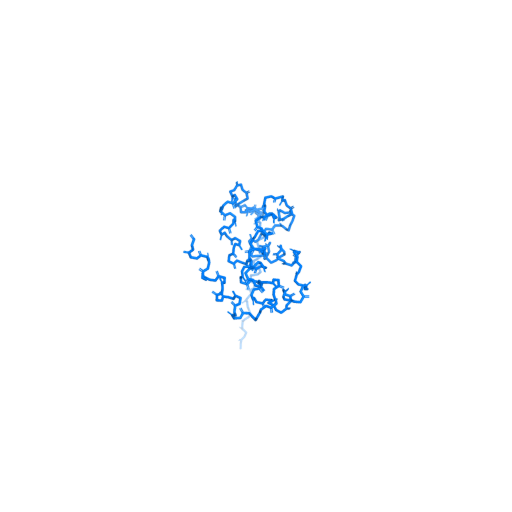? -16.106 -3.230 5.735 1.00 94.25 104 GLU A C 1
ATOM 817 O O . GLU A 1 104 ? -16.450 -2.718 4.669 1.00 94.25 104 GLU A O 1
ATOM 822 N N . ALA A 1 105 ? -16.007 -2.517 6.861 1.00 94.06 105 ALA A N 1
ATOM 823 C CA . ALA A 1 105 ? -16.299 -1.088 6.929 1.00 94.06 105 ALA A CA 1
ATOM 824 C C . ALA A 1 105 ? -15.276 -0.260 6.135 1.00 94.06 105 ALA A C 1
ATOM 826 O O . ALA A 1 105 ? -15.648 0.703 5.465 1.00 94.06 105 ALA A O 1
ATOM 827 N N . CYS A 1 106 ? -13.999 -0.644 6.188 1.00 93.88 106 CYS A N 1
ATOM 828 C CA . CYS A 1 106 ? -12.930 -0.057 5.383 1.00 93.88 106 CYS A CA 1
ATOM 829 C C . CYS A 1 106 ? -13.194 -0.242 3.878 1.00 93.88 106 CYS A C 1
ATOM 831 O O . CYS A 1 106 ? -13.219 0.751 3.154 1.00 93.88 106 CYS A O 1
ATOM 833 N N . ILE A 1 107 ? -13.492 -1.466 3.417 1.00 92.94 107 ILE A N 1
ATOM 834 C CA . ILE A 1 107 ? -13.816 -1.758 2.006 1.00 92.94 107 ILE A CA 1
ATOM 835 C C . ILE A 1 107 ? -15.010 -0.924 1.535 1.00 92.94 107 ILE A C 1
ATOM 837 O O . ILE A 1 107 ? -14.927 -0.277 0.493 1.00 92.94 107 ILE A O 1
ATOM 841 N N . ALA A 1 108 ? -16.093 -0.886 2.318 1.00 91.56 108 ALA A N 1
ATOM 842 C CA . ALA A 1 108 ? -17.281 -0.113 1.969 1.00 91.56 108 ALA A CA 1
ATOM 843 C C . ALA A 1 108 ? -16.965 1.384 1.810 1.00 91.56 108 ALA A C 1
ATOM 845 O O . ALA A 1 108 ? -17.402 2.012 0.853 1.00 91.56 108 ALA A O 1
ATOM 846 N N . ARG A 1 109 ? -16.164 1.967 2.712 1.00 89.25 109 ARG A N 1
ATOM 847 C CA . ARG A 1 109 ? -15.740 3.377 2.618 1.00 89.25 109 ARG A CA 1
ATOM 848 C C . ARG A 1 109 ? -14.818 3.642 1.436 1.00 89.25 109 ARG A C 1
ATOM 850 O O . ARG A 1 109 ? -14.895 4.717 0.847 1.00 89.25 109 ARG A O 1
ATOM 857 N N . PHE A 1 110 ? -13.930 2.697 1.149 1.00 85.75 110 PHE A N 1
ATOM 858 C CA . PHE A 1 110 ? -12.936 2.816 0.095 1.00 85.75 110 PHE A CA 1
ATOM 859 C C . PHE A 1 110 ? -13.598 2.792 -1.289 1.00 85.75 110 PHE A C 1
ATOM 861 O O . PHE A 1 110 ? -13.397 3.710 -2.078 1.00 85.75 110 PHE A O 1
ATOM 868 N N . GLN A 1 111 ? -14.488 1.825 -1.536 1.00 82.44 111 GLN A N 1
ATOM 869 C CA . GLN A 1 111 ? -15.221 1.704 -2.802 1.00 82.44 111 GLN A CA 1
ATOM 870 C C . GLN A 1 111 ? -16.125 2.910 -3.083 1.00 82.44 111 GLN A C 1
ATOM 872 O O . GLN A 1 111 ? -16.163 3.388 -4.208 1.00 82.44 111 GLN A O 1
ATOM 877 N N . LEU A 1 112 ? -16.774 3.468 -2.055 1.00 69.62 112 LEU A N 1
ATOM 878 C CA . LEU A 1 112 ? -17.622 4.658 -2.201 1.00 69.62 112 LEU A CA 1
ATOM 879 C C . LEU A 1 112 ? -16.867 5.921 -2.645 1.00 69.62 112 LEU A C 1
ATOM 881 O O . LEU A 1 112 ? -17.508 6.895 -3.029 1.00 69.62 112 LEU A O 1
ATOM 885 N N . LYS A 1 113 ? -15.535 5.951 -2.525 1.00 65.88 113 LYS A N 1
ATOM 886 C CA . LYS A 1 113 ? -14.721 7.128 -2.852 1.00 65.88 113 LYS A CA 1
ATOM 887 C C . LYS A 1 113 ? -13.868 6.964 -4.103 1.00 65.88 113 LYS A C 1
ATOM 889 O O . LYS A 1 113 ? -13.490 7.985 -4.661 1.00 65.88 113 LYS A O 1
ATOM 894 N N . ASP A 1 114 ? -13.606 5.738 -4.556 1.00 60.91 114 ASP A N 1
ATOM 895 C CA . ASP A 1 114 ? -12.912 5.494 -5.834 1.00 60.91 114 ASP A CA 1
ATOM 896 C C . ASP A 1 114 ? -13.825 5.758 -7.055 1.00 60.91 114 ASP A C 1
ATOM 898 O O . ASP A 1 114 ? -13.333 5.928 -8.163 1.00 60.91 114 ASP A O 1
ATOM 902 N N . GLU A 1 115 ? -15.150 5.852 -6.863 1.00 54.72 115 GLU A N 1
ATOM 903 C CA . GLU A 1 115 ? -16.133 6.191 -7.914 1.00 54.72 115 GLU A CA 1
ATOM 904 C C . GLU A 1 115 ? -16.313 7.710 -8.159 1.00 54.72 115 GLU A C 1
ATOM 906 O O . GLU A 1 115 ? -17.219 8.107 -8.898 1.00 54.72 115 GLU A O 1
ATOM 911 N N . THR A 1 116 ? -15.484 8.567 -7.545 1.00 42.31 116 THR A N 1
ATOM 912 C CA . THR A 1 116 ? -15.581 10.044 -7.642 1.00 42.31 116 THR A CA 1
ATOM 913 C C . THR A 1 116 ? -14.344 10.651 -8.278 1.00 42.31 116 THR A C 1
ATOM 915 O O . THR A 1 116 ? -14.519 11.598 -9.078 1.00 42.31 116 THR A O 1
#

pLDDT: mean 81.73, std 20.84, range [33.16, 97.81]